Protein AF-A0A317YL99-F1 (afdb_monomer)

InterPro domains:
  IPR013746 Hydroxymethylglutaryl-coenzyme A synthase, C-terminal domain [PF08540] (78-151)
  IPR013751 Beta-ketoacyl-[acyl-carrier-protein] synthase III, N-terminal [PF08545] (6-66)
  IPR016039 Thiolase-like [G3DSA:3.40.47.10] (1-169)
  IPR016039 Thiolase-like [SSF53901] (3-67)
  IPR016039 Thiolase-like [SSF53901] (69-168)

Nearest PDB structures (foldseek):
  1xpk-assembly2_D  TM=9.854E-01  e=9.679E-25  Staphylococcus aureus
  1tvz-assembly1_A  TM=9.836E-01  e=3.473E-24  Staphylococcus aureus
  1xpm-assembly2_C  TM=9.845E-01  e=7.013E-24  Staphylococcus aureus
  3v4n-assembly1_A  TM=9.833E-01  e=1.587E-18  Enterococcus faecalis
  2hdb-assembly1_B  TM=9.830E-01  e=1.226E-17  Enterococcus faecalis

Mean predicted aligned error: 3.03 Å

pLDDT: mean 96.35, std 4.6, range [52.16, 98.88]

Secondary structure (DSSP, 8-state):
---------BTBTTHHHHHHHHHHHHTT-TT--EEEEEEEEE---TT-TTGGG-EEEEEEEEE-SS-SS-PPPS----------SEE--TT-SS-EE-HHHHHHHHHHHHHHHHHHHHHHHT--GGG-S------SSHHHHHHHHHHHHTTS-HHHHHHHHHHHHHHT--

Solvent-accessible surface area (backbone atoms only — not comparable to full-atom values): 10879 Å² total; per-residue (Å²): 142,93,74,92,85,85,85,71,85,46,89,94,53,29,56,57,59,51,52,52,53,42,53,60,64,38,75,85,32,81,90,52,70,40,82,47,71,43,70,55,68,52,54,47,50,90,96,35,95,49,39,90,56,45,51,71,55,72,51,78,45,80,48,52,72,86,53,92,84,67,82,85,75,99,67,88,65,87,76,88,78,97,73,85,26,69,50,63,61,91,91,54,89,39,60,51,70,3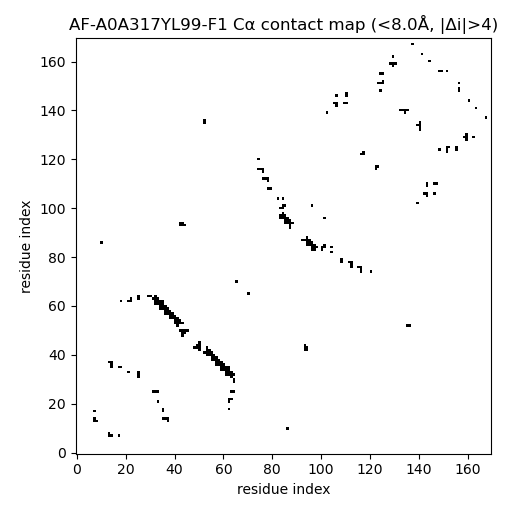6,68,70,52,36,55,54,49,52,37,48,53,51,49,54,33,48,52,52,37,28,66,74,68,75,51,58,75,75,78,46,93,67,88,87,79,90,61,80,43,72,71,58,40,51,55,40,50,58,73,66,39,82,84,49,56,71,68,46,40,51,51,48,50,51,56,49,54,64,72,69,64,130

Radius of gyration: 17.99 Å; Cα contacts (8 Å, |Δi|>4): 149; chains: 1; bounding box: 45×41×46 Å

Sequence (170 aa):
PFARCFEMKEACYAATPAIQLAKDYLATRPNEKVLVIATDTARYGLNSGGEPTQGAGAVAMVITHNPSILALNEDAVAYTEDVYDFWRPTGHKYPLVDGALSKDTYIRSFQQSWNEYAKRQGKSLADFASLCFHVPFTKMGKKALESIIDNADETTQERLLSGYEEAVDY

Organism: Staphylococcus pseudintermedius (NCBI:txid283734)

Structure (mmCIF, N/CA/C/O backbone):
data_AF-A0A317YL99-F1
#
_entry.id   AF-A0A317YL99-F1
#
loop_
_atom_site.group_PDB
_atom_site.id
_atom_site.type_symbol
_atom_site.label_atom_id
_atom_site.label_alt_id
_atom_site.label_comp_id
_atom_site.label_asym_id
_atom_site.label_entity_id
_atom_site.label_seq_id
_atom_site.pdbx_PDB_ins_code
_atom_site.Cartn_x
_atom_site.Cartn_y
_atom_site.Cartn_z
_atom_site.occupancy
_atom_site.B_iso_or_equiv
_atom_site.auth_seq_id
_atom_site.auth_comp_id
_atom_site.auth_asym_id
_atom_site.auth_atom_id
_atom_site.pdbx_PDB_model_num
ATOM 1 N N . PRO A 1 1 ? 9.397 -18.334 -21.728 1.00 52.16 1 PRO A N 1
ATOM 2 C CA . PRO A 1 1 ? 9.767 -17.580 -22.954 1.00 52.16 1 PRO A CA 1
ATOM 3 C C . PRO A 1 1 ? 8.665 -16.639 -23.471 1.00 52.16 1 PRO A C 1
ATOM 5 O O . PRO A 1 1 ? 9.002 -15.606 -24.031 1.00 52.16 1 PRO A O 1
ATOM 8 N N . PHE A 1 2 ? 7.378 -16.959 -23.269 1.00 96.38 2 PHE A N 1
ATOM 9 C CA . PHE A 1 2 ? 6.248 -16.141 -23.734 1.00 96.38 2 PHE A CA 1
ATOM 10 C C . PHE A 1 2 ? 5.528 -15.460 -22.560 1.00 96.38 2 PHE A C 1
ATOM 12 O O . PHE A 1 2 ? 4.466 -15.903 -22.139 1.00 96.38 2 PHE A O 1
ATOM 19 N N . ALA A 1 3 ? 6.139 -14.419 -21.992 1.00 97.94 3 ALA A N 1
ATOM 20 C CA . ALA A 1 3 ? 5.569 -13.634 -20.895 1.00 97.94 3 ALA A CA 1
ATOM 21 C C . ALA A 1 3 ? 5.754 -12.136 -21.166 1.00 97.94 3 ALA A C 1
ATOM 23 O O . ALA A 1 3 ? 6.726 -11.738 -21.809 1.00 97.94 3 ALA A O 1
ATOM 24 N N . ARG A 1 4 ? 4.826 -11.307 -20.677 1.00 98.25 4 ARG A N 1
ATOM 25 C CA . ARG A 1 4 ? 5.006 -9.850 -20.667 1.00 98.25 4 ARG A CA 1
ATOM 26 C C . ARG A 1 4 ? 5.867 -9.467 -19.469 1.00 98.25 4 ARG A C 1
ATOM 28 O O . ARG A 1 4 ? 5.592 -9.918 -18.362 1.00 98.25 4 ARG A O 1
ATOM 35 N N . CYS A 1 5 ? 6.853 -8.607 -19.698 1.00 98.44 5 CYS A N 1
ATOM 36 C CA . CYS A 1 5 ? 7.727 -8.067 -18.662 1.00 98.44 5 CYS A CA 1
ATOM 37 C C . CYS A 1 5 ? 7.747 -6.546 -18.792 1.00 98.44 5 CYS A C 1
ATOM 39 O O . CYS A 1 5 ? 8.0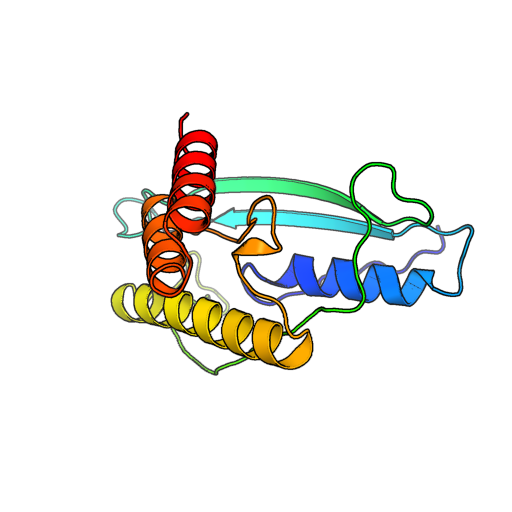33 -6.031 -19.872 1.00 98.44 5 CYS A O 1
ATOM 41 N N . PHE A 1 6 ? 7.414 -5.842 -17.716 1.00 98.62 6 PHE A N 1
ATOM 42 C CA . PHE A 1 6 ? 7.398 -4.384 -17.669 1.00 98.62 6 PHE A CA 1
ATOM 43 C C . PHE A 1 6 ? 7.468 -3.906 -16.215 1.00 98.62 6 PHE A C 1
ATOM 45 O O . PHE A 1 6 ? 7.249 -4.686 -15.289 1.00 98.62 6 PHE A O 1
ATOM 52 N N . GLU A 1 7 ? 7.761 -2.622 -16.033 1.00 98.69 7 GLU A N 1
ATOM 53 C CA . GLU A 1 7 ? 7.777 -1.961 -14.729 1.00 98.69 7 GLU A CA 1
ATOM 54 C C . GLU A 1 7 ? 6.511 -1.119 -14.545 1.00 98.69 7 GLU A C 1
ATOM 56 O O . GLU A 1 7 ? 6.004 -0.514 -15.493 1.00 98.69 7 GLU A O 1
ATOM 61 N N . MET A 1 8 ? 6.020 -1.054 -13.309 1.00 98.75 8 MET A N 1
ATOM 62 C CA . MET A 1 8 ? 5.047 -0.053 -12.87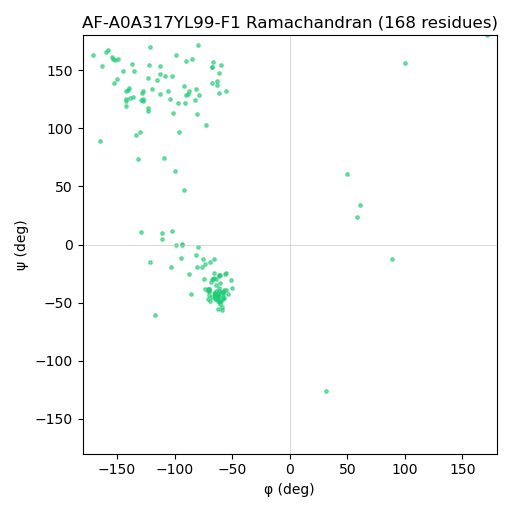5 1.00 98.75 8 MET A CA 1
ATOM 63 C C . MET A 1 8 ? 5.749 0.928 -11.944 1.00 98.75 8 MET A C 1
ATOM 65 O O . MET A 1 8 ? 6.634 0.540 -11.183 1.00 98.75 8 MET A O 1
ATOM 69 N N . LYS A 1 9 ? 5.360 2.201 -12.001 1.00 98.31 9 LYS A N 1
ATOM 70 C CA . LYS A 1 9 ? 6.001 3.264 -11.229 1.00 98.31 9 LYS A CA 1
ATOM 71 C C . LYS A 1 9 ? 4.954 4.248 -10.736 1.00 98.31 9 LYS A C 1
ATOM 73 O O . LYS A 1 9 ? 4.296 4.887 -11.546 1.00 98.31 9 LYS A O 1
ATOM 78 N N . GLU A 1 10 ? 4.876 4.360 -9.421 1.00 97.75 10 GLU A N 1
ATOM 79 C CA . GLU A 1 10 ? 4.162 5.384 -8.666 1.00 97.75 10 GLU A CA 1
ATOM 80 C C . GLU A 1 10 ? 4.688 5.289 -7.233 1.00 97.75 10 GLU A C 1
ATOM 82 O O . GLU A 1 10 ? 4.215 4.445 -6.474 1.00 97.75 10 GLU A O 1
ATOM 87 N N . ALA A 1 11 ? 5.764 6.027 -6.935 1.00 96.50 11 ALA A N 1
ATOM 88 C CA . ALA A 1 11 ? 6.515 5.978 -5.673 1.00 96.50 11 ALA A CA 1
ATOM 89 C C . ALA A 1 11 ? 6.513 4.575 -5.008 1.00 96.50 11 ALA A C 1
ATOM 91 O O . ALA A 1 11 ? 6.836 3.576 -5.653 1.00 96.50 11 ALA A O 1
ATOM 92 N N . CYS A 1 12 ? 6.106 4.492 -3.739 1.00 97.19 12 CYS A N 1
ATOM 93 C CA . CYS A 1 12 ? 5.981 3.246 -2.977 1.00 97.19 12 CYS A CA 1
ATOM 94 C C . CYS A 1 12 ? 4.689 2.453 -3.281 1.00 97.19 12 CYS A C 1
ATOM 96 O O . CYS A 1 12 ? 4.478 1.387 -2.705 1.00 97.19 12 CYS A O 1
ATOM 98 N N . TYR A 1 13 ? 3.799 2.960 -4.141 1.00 98.56 13 TYR A N 1
ATOM 99 C CA . TYR A 1 13 ? 2.468 2.399 -4.399 1.00 98.56 13 TYR A CA 1
ATOM 100 C C . TYR A 1 13 ? 2.456 1.324 -5.495 1.00 98.56 13 TYR A C 1
ATOM 102 O O . TYR A 1 13 ? 1.596 0.449 -5.474 1.00 98.56 13 TYR A O 1
ATOM 110 N N . ALA A 1 14 ? 3.410 1.341 -6.433 1.00 98.62 14 ALA A N 1
ATOM 111 C CA . ALA A 1 14 ? 3.357 0.593 -7.699 1.00 98.62 14 ALA A CA 1
ATOM 112 C C . ALA A 1 14 ? 3.139 -0.933 -7.609 1.00 98.62 14 ALA A C 1
ATOM 114 O O . ALA A 1 14 ? 2.627 -1.535 -8.556 1.00 98.62 14 ALA A O 1
ATOM 115 N N . ALA A 1 15 ? 3.490 -1.574 -6.492 1.00 98.69 15 ALA A N 1
ATOM 116 C CA . ALA A 1 15 ? 3.216 -2.998 -6.294 1.00 98.69 15 ALA A CA 1
ATOM 117 C C . ALA A 1 15 ? 1.710 -3.294 -6.156 1.00 98.69 15 ALA A C 1
ATOM 119 O O . ALA A 1 15 ? 1.243 -4.334 -6.616 1.00 98.69 15 ALA A O 1
ATOM 120 N N . THR A 1 16 ? 0.934 -2.368 -5.588 1.00 98.69 16 THR A N 1
ATOM 121 C CA . THR A 1 16 ? -0.516 -2.503 -5.401 1.00 98.69 16 THR A CA 1
ATOM 122 C C . THR A 1 16 ? -1.279 -2.631 -6.726 1.00 98.69 16 THR A C 1
ATOM 124 O O . THR A 1 16 ? -1.967 -3.642 -6.901 1.00 98.69 16 THR A O 1
ATOM 127 N N . PRO A 1 17 ? -1.158 -1.704 -7.704 1.00 98.69 17 PRO A N 1
ATOM 128 C CA . PRO A 1 17 ? -1.812 -1.878 -8.996 1.00 98.69 17 PRO A CA 1
ATOM 129 C C . PRO A 1 17 ? -1.261 -3.089 -9.758 1.00 98.69 17 PRO A C 1
ATOM 131 O O . PRO A 1 17 ? -2.024 -3.731 -10.471 1.00 98.69 17 PRO A O 1
ATOM 134 N N . ALA A 1 18 ? 0.011 -3.465 -9.575 1.00 98.75 18 ALA A N 1
ATOM 135 C CA . ALA A 1 18 ? 0.560 -4.669 -10.201 1.00 98.75 18 ALA A CA 1
ATOM 136 C C . ALA A 1 18 ? -0.157 -5.944 -9.733 1.00 98.75 18 ALA A C 1
ATOM 138 O O . ALA A 1 18 ? -0.505 -6.785 -10.559 1.00 98.75 18 ALA A O 1
ATOM 139 N N . ILE A 1 19 ? -0.430 -6.070 -8.431 1.00 98.75 19 ILE A N 1
ATOM 140 C CA . ILE A 1 19 ? -1.172 -7.202 -7.859 1.00 98.75 19 ILE A CA 1
ATOM 141 C C . ILE A 1 19 ? -2.636 -7.196 -8.318 1.00 98.75 19 ILE A C 1
ATOM 143 O O . ILE A 1 19 ? -3.148 -8.239 -8.726 1.00 98.75 19 ILE A O 1
ATOM 147 N N . GLN A 1 20 ? -3.304 -6.038 -8.290 1.00 98.81 20 GLN A N 1
ATOM 148 C CA . GLN A 1 20 ? -4.710 -5.925 -8.703 1.00 98.81 20 GLN A CA 1
ATOM 149 C C . GLN A 1 20 ? -4.889 -6.253 -10.193 1.00 98.81 20 GLN A C 1
ATOM 151 O O . GLN A 1 20 ? -5.697 -7.103 -10.557 1.00 98.81 20 GLN A O 1
ATOM 156 N N . LEU A 1 21 ? -4.041 -5.693 -11.059 1.00 98.75 21 LEU A N 1
ATOM 157 C CA . LEU A 1 21 ? -4.071 -5.985 -12.493 1.00 98.75 21 LEU A CA 1
ATOM 158 C C . LEU A 1 21 ? -3.648 -7.427 -12.806 1.00 98.75 21 LEU A C 1
ATOM 160 O O . LEU A 1 21 ? -4.123 -8.012 -13.779 1.00 98.75 21 LEU A O 1
ATOM 164 N N . ALA A 1 22 ? -2.775 -8.028 -11.991 1.00 98.75 22 ALA A N 1
ATOM 165 C CA . ALA A 1 22 ? -2.451 -9.448 -12.092 1.00 98.75 22 ALA A CA 1
ATOM 166 C C . ALA A 1 22 ? -3.666 -10.331 -11.779 1.00 98.75 22 ALA A C 1
ATOM 168 O O . ALA A 1 22 ? -3.925 -11.289 -12.510 1.00 98.75 22 ALA A O 1
ATOM 169 N N . LYS A 1 23 ? -4.432 -9.997 -10.734 1.00 98.56 23 LYS A N 1
ATOM 170 C CA . LYS A 1 23 ? -5.701 -10.661 -10.417 1.00 98.56 23 LYS A CA 1
ATOM 171 C C . LYS A 1 23 ? -6.685 -10.552 -11.588 1.00 98.56 23 LYS A C 1
ATOM 173 O O . LYS A 1 23 ? -7.208 -11.578 -12.023 1.00 98.56 23 LYS A O 1
ATOM 178 N N . ASP A 1 24 ? -6.847 -9.365 -12.168 1.00 98.56 24 ASP A N 1
ATOM 179 C CA . ASP A 1 24 ? -7.729 -9.155 -13.326 1.00 98.56 24 ASP A CA 1
ATOM 180 C C . ASP A 1 24 ? -7.266 -9.940 -14.563 1.00 98.56 24 ASP A C 1
ATOM 182 O O . ASP A 1 24 ? -8.063 -10.579 -15.254 1.00 98.56 24 ASP A O 1
ATOM 186 N N . TYR A 1 25 ? -5.956 -9.958 -14.832 1.00 98.56 25 TYR A N 1
ATOM 187 C CA . TYR A 1 25 ? -5.366 -10.737 -15.922 1.00 98.56 25 TYR A CA 1
ATOM 188 C C . TYR A 1 25 ? -5.669 -12.237 -15.791 1.00 98.56 25 TYR A C 1
ATOM 190 O O . TYR A 1 25 ? -5.962 -12.908 -16.791 1.00 98.56 25 TYR A O 1
ATOM 198 N N . LEU A 1 26 ? -5.604 -12.757 -14.564 1.00 98.56 26 LEU A N 1
ATOM 199 C CA . LEU A 1 26 ? -5.812 -14.168 -14.261 1.00 98.56 26 LEU A CA 1
ATOM 200 C C . LEU A 1 26 ? -7.280 -14.588 -14.296 1.00 98.56 26 LEU A C 1
ATOM 202 O O . LEU A 1 26 ? -7.530 -15.776 -14.492 1.00 98.56 26 LEU A O 1
ATOM 206 N N . ALA A 1 27 ? -8.243 -13.667 -14.199 1.00 98.06 27 ALA A N 1
ATOM 207 C CA . ALA A 1 27 ? -9.675 -13.985 -14.152 1.00 98.06 27 ALA A CA 1
ATOM 208 C C . ALA A 1 27 ? -10.149 -14.926 -15.283 1.00 98.06 27 ALA A C 1
ATOM 210 O O . ALA A 1 27 ? -11.044 -15.741 -15.085 1.00 98.06 27 ALA A O 1
ATOM 211 N N . THR A 1 28 ? -9.513 -14.867 -16.459 1.00 98.19 28 THR A N 1
ATOM 212 C CA . THR A 1 28 ? -9.826 -15.711 -17.633 1.00 98.19 28 THR A CA 1
ATOM 213 C C . THR A 1 28 ? -8.733 -16.733 -17.978 1.00 98.19 28 THR A C 1
ATOM 215 O O . THR A 1 28 ? -8.778 -17.361 -19.035 1.00 98.19 28 THR A O 1
ATOM 218 N N . ARG A 1 29 ? -7.732 -16.910 -17.107 1.00 98.38 29 ARG A N 1
ATOM 219 C CA . ARG A 1 29 ? -6.530 -17.731 -17.341 1.00 98.38 29 ARG A CA 1
ATOM 220 C C . ARG A 1 29 ? -6.260 -18.662 -16.151 1.00 98.38 29 ARG A C 1
ATOM 222 O O . ARG A 1 29 ? -5.321 -18.428 -15.393 1.00 98.38 29 ARG A O 1
ATOM 229 N N . PRO A 1 30 ? -7.058 -19.732 -15.978 1.00 96.62 30 PRO A N 1
ATOM 230 C CA . PRO A 1 30 ? -7.001 -20.599 -14.794 1.00 96.62 30 PRO A CA 1
ATOM 231 C C . PRO A 1 30 ? -5.653 -21.308 -14.589 1.00 96.62 30 PRO A C 1
ATOM 233 O O . PRO A 1 30 ? -5.296 -21.638 -13.462 1.00 96.62 30 PRO A O 1
ATOM 236 N N . ASN A 1 31 ? -4.897 -21.523 -15.669 1.00 97.69 31 ASN A N 1
ATOM 237 C CA . ASN A 1 31 ? -3.631 -22.263 -15.649 1.00 97.69 31 ASN A CA 1
ATOM 238 C C . ASN A 1 31 ? -2.389 -21.356 -15.617 1.00 97.69 31 ASN A C 1
ATOM 240 O O . ASN A 1 31 ? -1.267 -21.861 -15.635 1.00 97.69 31 ASN A O 1
ATOM 244 N N . GLU A 1 32 ? -2.566 -20.033 -15.615 1.00 98.44 32 GLU A N 1
ATOM 245 C CA . GLU A 1 32 ? -1.457 -19.081 -15.568 1.00 98.44 32 GLU A CA 1
ATOM 246 C C . GLU A 1 32 ? -1.229 -18.551 -14.149 1.00 98.44 32 GLU A C 1
ATOM 248 O O . GLU A 1 32 ? -2.073 -18.667 -13.260 1.00 98.44 32 GLU A O 1
ATOM 253 N N . LYS A 1 33 ? -0.050 -17.964 -13.942 1.00 98.62 33 LYS A N 1
ATOM 254 C CA . LYS A 1 33 ? 0.329 -17.245 -12.724 1.00 98.62 33 LYS A CA 1
ATOM 255 C C . LYS A 1 33 ? 1.046 -15.964 -13.114 1.00 98.62 33 LYS A C 1
ATOM 257 O O . LYS A 1 33 ? 1.657 -15.900 -14.181 1.00 98.62 33 LYS A O 1
ATOM 262 N N . VAL A 1 34 ? 1.015 -14.974 -12.233 1.00 98.81 34 VAL A N 1
ATOM 263 C CA . VAL A 1 34 ? 1.753 -13.719 -12.410 1.00 98.81 34 VAL A CA 1
ATOM 264 C C . VAL A 1 34 ? 2.740 -13.557 -11.264 1.00 98.81 34 VAL A C 1
ATOM 266 O O . VAL A 1 34 ? 2.391 -13.759 -10.104 1.00 98.81 34 VAL A O 1
ATOM 269 N N . LEU A 1 35 ? 3.977 -13.198 -11.596 1.00 98.81 35 LEU A N 1
ATOM 270 C CA . LEU A 1 35 ? 4.999 -12.837 -10.622 1.00 98.81 35 LEU A CA 1
ATOM 271 C C . LEU A 1 35 ? 5.042 -11.314 -10.496 1.00 98.81 35 LEU A C 1
ATOM 273 O O . LEU A 1 35 ? 5.297 -10.625 -11.482 1.00 98.81 35 LEU A O 1
ATOM 277 N N . VAL A 1 36 ? 4.824 -10.810 -9.285 1.00 98.88 36 VAL A N 1
ATOM 278 C CA . VAL A 1 36 ? 4.999 -9.397 -8.936 1.00 98.88 36 VAL A CA 1
ATOM 279 C C . VAL A 1 36 ? 6.176 -9.292 -7.977 1.00 98.88 36 VAL A C 1
ATOM 281 O O . VAL A 1 36 ? 6.235 -10.018 -6.987 1.00 98.88 36 VAL A O 1
ATOM 284 N N . ILE A 1 37 ? 7.120 -8.398 -8.263 1.00 98.81 37 ILE A N 1
ATOM 285 C CA . ILE A 1 37 ? 8.266 -8.131 -7.391 1.00 98.81 37 ILE A CA 1
ATOM 286 C C . ILE A 1 37 ? 8.263 -6.644 -7.056 1.00 98.81 37 ILE A C 1
ATOM 288 O O . ILE A 1 37 ? 8.401 -5.810 -7.946 1.00 98.81 37 ILE A O 1
ATOM 292 N N . ALA A 1 38 ? 8.120 -6.327 -5.773 1.00 98.75 38 ALA A N 1
ATOM 293 C CA . ALA A 1 38 ? 8.396 -5.003 -5.237 1.00 98.75 38 ALA A CA 1
ATOM 294 C C . ALA A 1 38 ? 9.861 -4.978 -4.796 1.00 98.75 38 ALA A C 1
ATOM 296 O O . ALA A 1 38 ? 10.254 -5.807 -3.982 1.00 98.75 38 ALA A O 1
ATOM 297 N N . THR A 1 39 ? 10.681 -4.080 -5.332 1.00 98.56 39 THR A N 1
ATOM 298 C CA . THR A 1 39 ? 12.099 -3.958 -4.964 1.00 98.56 39 THR A CA 1
ATOM 299 C C . THR A 1 39 ? 12.492 -2.493 -4.950 1.00 98.56 39 THR A C 1
ATOM 301 O O . THR A 1 39 ? 12.194 -1.779 -5.903 1.00 98.56 39 THR A O 1
ATOM 304 N N . ASP A 1 40 ? 13.167 -2.047 -3.893 1.00 98.19 40 ASP A N 1
ATOM 305 C CA . ASP A 1 40 ? 13.581 -0.648 -3.762 1.00 98.19 40 ASP A CA 1
ATOM 306 C C . ASP A 1 40 ? 14.824 -0.494 -2.867 1.00 98.19 40 ASP A C 1
ATOM 308 O O . ASP A 1 40 ? 15.178 -1.370 -2.070 1.00 98.19 40 ASP A O 1
ATOM 312 N N . THR A 1 41 ? 15.484 0.652 -3.002 1.00 97.44 41 THR A N 1
ATOM 313 C CA . THR A 1 41 ? 16.522 1.148 -2.102 1.00 97.44 41 THR A CA 1
ATOM 314 C C . THR A 1 41 ? 16.193 2.596 -1.720 1.00 97.44 41 THR A C 1
ATOM 316 O O . THR A 1 41 ? 16.556 3.536 -2.437 1.00 97.44 41 THR A O 1
ATOM 319 N N . ALA A 1 42 ? 15.564 2.790 -0.563 1.00 96.56 42 ALA A N 1
ATOM 320 C CA . ALA A 1 42 ? 15.264 4.103 -0.010 1.00 96.56 42 ALA A CA 1
ATOM 321 C C . ALA A 1 42 ? 16.556 4.764 0.500 1.00 96.56 42 ALA A C 1
ATOM 323 O O . ALA A 1 42 ? 17.083 4.415 1.558 1.00 96.56 42 ALA A O 1
ATOM 324 N N . ARG A 1 43 ? 17.092 5.711 -0.281 1.00 96.56 43 ARG A N 1
ATOM 325 C CA . ARG A 1 43 ? 18.348 6.427 0.001 1.00 96.56 43 ARG A CA 1
ATOM 326 C C . ARG A 1 43 ? 18.110 7.931 0.036 1.00 96.56 43 ARG A C 1
ATOM 328 O O . ARG A 1 43 ? 17.837 8.527 -1.003 1.00 96.56 43 ARG A O 1
ATOM 335 N N . TYR A 1 44 ? 18.296 8.537 1.203 1.00 95.94 44 TYR A N 1
ATOM 336 C CA . TYR A 1 44 ? 18.108 9.974 1.436 1.00 95.94 44 TYR A CA 1
ATOM 337 C C . TYR A 1 44 ? 19.438 10.740 1.521 1.00 95.94 44 TYR A C 1
ATOM 339 O O . TYR A 1 44 ? 19.474 11.943 1.276 1.00 95.94 44 TYR A O 1
ATOM 347 N N . GLY A 1 45 ? 20.546 10.035 1.775 1.00 95.19 45 GLY A N 1
ATOM 348 C CA . GLY A 1 45 ? 21.887 10.614 1.864 1.00 95.19 45 GLY A CA 1
ATOM 349 C C . GLY A 1 45 ? 22.341 10.827 3.308 1.00 95.19 45 GLY A C 1
ATOM 350 O O . GLY A 1 45 ? 21.525 10.922 4.224 1.00 95.19 45 GLY A O 1
ATOM 351 N N . LEU A 1 46 ? 23.660 10.878 3.501 1.00 96.56 46 LEU A N 1
ATOM 352 C CA . LEU A 1 46 ? 24.267 11.017 4.825 1.00 96.56 46 LEU A CA 1
ATOM 353 C C . LEU A 1 46 ? 23.964 12.387 5.437 1.00 96.56 46 LEU A C 1
ATOM 355 O O . LEU A 1 46 ? 24.053 13.402 4.743 1.00 96.56 46 LEU A O 1
ATOM 359 N N . ASN A 1 47 ? 23.676 12.411 6.736 1.00 96.06 47 ASN A N 1
ATOM 360 C CA . ASN A 1 47 ? 23.282 13.584 7.518 1.00 96.06 47 ASN A CA 1
ATOM 361 C C . ASN A 1 47 ? 22.015 14.289 6.995 1.00 96.06 47 ASN A C 1
ATOM 363 O O . ASN A 1 47 ? 21.830 15.488 7.211 1.00 96.06 47 ASN A O 1
ATOM 367 N N . SER A 1 48 ? 21.153 13.569 6.272 1.00 94.88 48 SER A N 1
ATOM 368 C CA . SER A 1 48 ? 19.866 14.088 5.800 1.00 94.88 48 SER A CA 1
ATOM 369 C C . SER A 1 48 ? 18.755 13.820 6.817 1.00 94.88 48 SER A C 1
ATOM 371 O O . SER A 1 48 ? 18.829 12.881 7.606 1.00 94.88 48 SER A O 1
ATOM 373 N N . GLY A 1 49 ? 17.670 14.599 6.767 1.00 92.06 49 GLY A N 1
ATOM 374 C CA . GLY A 1 49 ? 16.516 14.378 7.650 1.00 92.06 49 GLY A CA 1
ATOM 375 C C . GLY A 1 49 ? 15.842 13.007 7.473 1.00 92.06 49 GLY A C 1
ATOM 376 O O . GLY A 1 49 ? 15.262 12.495 8.424 1.00 92.06 49 GLY A O 1
ATOM 377 N N . GLY A 1 50 ? 15.946 12.403 6.282 1.00 93.44 50 GLY A N 1
ATOM 378 C CA . GLY A 1 50 ? 15.425 11.063 5.979 1.00 93.44 50 GLY A CA 1
ATOM 379 C C . GLY A 1 50 ? 16.444 9.934 6.163 1.00 93.44 50 GLY A C 1
ATOM 380 O O . GLY A 1 50 ? 16.128 8.776 5.912 1.00 93.44 50 GLY A O 1
ATOM 381 N N . GLU A 1 51 ? 17.678 10.230 6.585 1.00 96.25 51 GLU A N 1
ATOM 382 C CA . GLU A 1 51 ? 18.709 9.208 6.798 1.00 96.25 51 GLU A CA 1
ATOM 383 C C . GLU A 1 51 ? 18.262 8.069 7.737 1.00 96.25 51 GLU A C 1
ATOM 385 O O . GLU A 1 51 ? 18.500 6.908 7.385 1.00 96.25 51 GLU A O 1
ATOM 390 N N . PRO A 1 52 ? 17.569 8.338 8.867 1.00 95.94 52 PRO A N 1
ATOM 391 C CA . PRO A 1 52 ? 17.133 7.285 9.785 1.00 95.94 52 PRO A CA 1
ATOM 392 C C . PRO A 1 52 ? 16.035 6.377 9.220 1.00 95.94 52 PRO A C 1
ATOM 394 O O . PRO A 1 52 ? 15.777 5.321 9.786 1.00 95.94 52 PRO A O 1
ATOM 397 N N . THR A 1 53 ? 15.369 6.785 8.134 1.00 94.94 53 THR A N 1
ATOM 398 C CA . THR A 1 53 ? 14.271 6.035 7.500 1.00 94.94 53 THR A CA 1
ATOM 399 C C . THR A 1 53 ? 14.724 5.310 6.232 1.00 94.94 53 THR A C 1
ATOM 401 O O . THR A 1 53 ? 13.898 4.862 5.440 1.00 94.94 53 THR A O 1
ATOM 404 N N . GLN A 1 54 ? 16.034 5.235 5.985 1.00 97.56 54 GLN A N 1
ATOM 405 C CA . GLN A 1 54 ? 16.584 4.484 4.860 1.00 97.56 54 GLN A CA 1
ATOM 406 C C . GLN A 1 54 ? 16.365 2.979 5.034 1.00 97.56 54 GLN A C 1
ATOM 408 O O . GLN A 1 54 ? 16.319 2.451 6.142 1.00 97.56 54 GLN A O 1
ATOM 413 N N . GLY A 1 55 ? 16.298 2.277 3.910 1.00 96.62 55 GLY A N 1
ATOM 414 C CA . GLY A 1 55 ? 16.107 0.834 3.866 1.00 96.62 55 GLY A CA 1
ATOM 415 C C . GLY A 1 55 ? 16.305 0.306 2.453 1.00 96.62 55 GLY A C 1
ATOM 416 O O . GLY A 1 55 ? 16.312 1.063 1.483 1.00 96.62 55 GLY A O 1
ATOM 417 N N . ALA A 1 56 ? 16.499 -0.998 2.321 1.00 98.00 56 ALA A N 1
ATOM 418 C CA . ALA A 1 56 ? 16.614 -1.656 1.028 1.00 98.00 56 ALA A CA 1
ATOM 419 C C . ALA A 1 56 ? 16.096 -3.085 1.137 1.00 98.00 56 ALA A C 1
ATOM 421 O O . ALA A 1 56 ? 16.322 -3.752 2.146 1.00 98.00 56 ALA A O 1
ATOM 422 N N . GLY A 1 57 ? 15.427 -3.561 0.094 1.00 98.06 57 GLY A N 1
ATOM 423 C CA . GLY A 1 57 ? 14.898 -4.915 0.085 1.00 98.06 57 GLY A CA 1
ATOM 424 C C . GLY A 1 57 ? 13.986 -5.186 -1.097 1.00 98.06 57 GLY A C 1
ATOM 425 O O . GLY A 1 57 ? 13.741 -4.320 -1.939 1.00 98.06 57 GLY A O 1
ATOM 426 N N . ALA A 1 58 ? 13.484 -6.416 -1.138 1.00 98.50 58 ALA A N 1
ATOM 427 C CA . ALA A 1 58 ? 12.510 -6.840 -2.122 1.00 98.50 58 ALA A CA 1
ATOM 428 C C . ALA A 1 58 ? 11.516 -7.842 -1.528 1.00 98.50 58 ALA A C 1
ATOM 430 O O . ALA A 1 58 ? 11.866 -8.642 -0.662 1.00 98.50 58 ALA A O 1
ATOM 431 N N . VAL A 1 59 ? 10.292 -7.823 -2.048 1.00 98.69 59 VAL A N 1
ATOM 432 C CA . VAL A 1 59 ? 9.224 -8.782 -1.761 1.00 98.69 59 VAL A CA 1
ATOM 433 C C . VAL A 1 59 ? 8.711 -9.324 -3.090 1.00 98.69 59 VAL A C 1
ATOM 435 O O . VAL A 1 59 ? 8.279 -8.565 -3.958 1.00 98.69 59 VAL A O 1
ATOM 438 N N . ALA A 1 60 ? 8.755 -10.645 -3.251 1.00 98.69 60 ALA A N 1
ATOM 439 C CA . ALA A 1 60 ? 8.224 -11.338 -4.418 1.00 98.69 60 ALA A CA 1
ATOM 440 C C . ALA A 1 60 ? 6.910 -12.042 -4.061 1.00 98.69 60 ALA A C 1
ATOM 442 O O . ALA A 1 60 ? 6.828 -12.759 -3.067 1.00 98.69 60 ALA A O 1
ATOM 443 N N . MET A 1 61 ? 5.893 -11.855 -4.895 1.00 98.81 61 MET A N 1
ATOM 444 C CA . MET A 1 61 ? 4.554 -12.407 -4.721 1.00 98.81 61 MET A CA 1
ATOM 445 C C . MET A 1 61 ? 4.135 -13.154 -5.984 1.00 98.81 61 MET A C 1
ATOM 447 O O . MET A 1 61 ? 4.252 -12.640 -7.097 1.00 98.81 61 MET A O 1
ATOM 451 N N . VAL A 1 62 ? 3.622 -14.371 -5.808 1.00 98.75 62 VAL A N 1
ATOM 452 C CA . VAL A 1 62 ? 3.038 -15.164 -6.894 1.00 98.75 62 VAL A CA 1
ATOM 453 C C . VAL A 1 62 ? 1.524 -15.066 -6.803 1.00 98.75 62 VAL A C 1
ATOM 455 O O . VAL A 1 62 ? 0.918 -15.589 -5.870 1.00 98.75 62 VAL A O 1
ATOM 458 N N . ILE A 1 63 ? 0.916 -14.420 -7.792 1.00 98.75 63 ILE A N 1
ATOM 459 C CA . ILE A 1 63 ? -0.535 -14.294 -7.910 1.00 98.75 63 ILE A CA 1
ATOM 460 C C . ILE A 1 63 ? -1.047 -15.481 -8.727 1.00 98.75 63 ILE A C 1
ATOM 462 O O . ILE A 1 63 ? -0.509 -15.801 -9.792 1.00 98.75 63 ILE A O 1
ATOM 466 N N . THR A 1 64 ? -2.048 -16.176 -8.196 1.00 98.56 64 THR A N 1
ATOM 467 C CA . THR A 1 64 ? -2.553 -17.445 -8.734 1.00 98.56 64 THR A CA 1
ATOM 468 C C . THR A 1 64 ? -4.025 -17.628 -8.388 1.00 98.56 64 THR A C 1
ATOM 470 O O . THR A 1 64 ? -4.513 -17.073 -7.404 1.00 98.56 64 THR A O 1
ATOM 473 N N . HIS A 1 65 ? -4.707 -18.480 -9.153 1.00 98.38 65 HIS A N 1
ATOM 474 C CA . HIS A 1 65 ? -5.962 -19.095 -8.717 1.00 98.38 65 HIS A CA 1
ATOM 475 C C . HIS A 1 65 ? -5.739 -19.940 -7.463 1.00 98.38 65 HIS A C 1
ATOM 477 O O . HIS A 1 65 ? -4.669 -20.537 -7.313 1.00 98.38 65 HIS A O 1
ATOM 483 N N . ASN A 1 66 ? -6.757 -20.005 -6.599 1.00 97.31 66 ASN A N 1
ATOM 484 C CA . ASN A 1 66 ? -6.742 -20.728 -5.320 1.00 97.31 66 ASN A CA 1
ATOM 485 C C . ASN A 1 66 ? -5.495 -20.401 -4.467 1.00 97.31 66 ASN A C 1
ATOM 487 O O . ASN A 1 66 ? -4.681 -21.292 -4.200 1.00 97.31 66 ASN A O 1
ATOM 491 N N . PRO A 1 67 ? -5.295 -19.124 -4.081 1.00 98.00 67 PRO A N 1
ATOM 492 C CA . PRO A 1 67 ? -4.116 -18.716 -3.328 1.00 98.00 67 PRO A CA 1
ATOM 493 C C . PRO A 1 67 ? -4.073 -19.413 -1.963 1.00 98.00 67 PRO A C 1
ATOM 495 O O . PRO A 1 67 ? -5.077 -19.500 -1.264 1.00 98.00 67 PRO A O 1
ATOM 498 N N . SER A 1 68 ? -2.893 -19.889 -1.565 1.00 98.50 68 SER A N 1
ATOM 499 C CA . SER A 1 68 ? -2.719 -20.648 -0.316 1.00 98.50 68 SER A CA 1
ATOM 500 C C . SER A 1 68 ? -2.599 -19.779 0.941 1.00 98.50 68 SER A C 1
ATOM 502 O O . SER A 1 68 ? -2.569 -20.323 2.038 1.00 98.50 68 SER A O 1
ATOM 504 N N . ILE A 1 69 ? -2.470 -18.457 0.783 1.00 98.50 69 ILE A N 1
ATOM 505 C CA . ILE A 1 69 ? -2.221 -17.515 1.886 1.00 98.50 69 ILE A CA 1
ATOM 506 C C . ILE A 1 69 ? -3.388 -16.540 2.024 1.00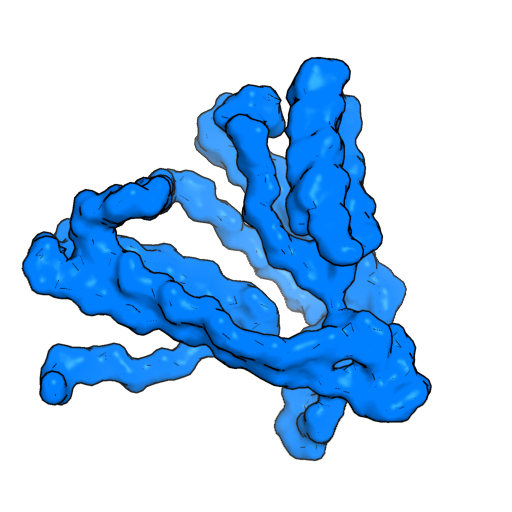 98.50 69 ILE A C 1
ATOM 508 O O . ILE A 1 69 ? -4.030 -16.497 3.066 1.00 98.50 69 ILE A O 1
ATOM 512 N N . LEU A 1 70 ? -3.661 -15.756 0.977 1.00 98.38 70 LEU A N 1
ATOM 513 C CA . LEU A 1 70 ? -4.625 -14.662 1.042 1.00 98.38 70 LEU A CA 1
ATOM 514 C C . LEU A 1 70 ? -5.409 -14.558 -0.266 1.00 98.38 70 LEU A C 1
ATOM 516 O O . LEU A 1 70 ? -4.822 -14.458 -1.345 1.00 98.38 70 LEU A O 1
ATOM 520 N N . ALA A 1 71 ? -6.736 -14.590 -0.156 1.00 98.50 71 ALA A N 1
ATOM 521 C CA . ALA A 1 71 ? -7.643 -14.271 -1.249 1.00 98.50 71 ALA A CA 1
ATOM 522 C C . ALA A 1 71 ? -7.905 -12.761 -1.267 1.00 98.50 71 ALA A C 1
ATOM 524 O O . ALA A 1 71 ? -8.175 -12.165 -0.227 1.00 98.50 71 ALA A O 1
ATOM 525 N N . LEU A 1 72 ? -7.802 -12.147 -2.445 1.00 98.31 72 LEU A N 1
ATOM 526 C CA . LEU A 1 72 ? -8.108 -10.731 -2.637 1.00 98.31 72 LEU A CA 1
ATOM 527 C C . LEU A 1 72 ? -9.594 -10.574 -2.961 1.00 98.31 72 LEU A C 1
ATOM 529 O O . LEU A 1 72 ? -10.097 -11.236 -3.870 1.00 98.31 72 LEU A O 1
ATOM 533 N N . ASN A 1 73 ? -10.266 -9.682 -2.244 1.00 98.06 73 ASN A N 1
ATOM 534 C CA . ASN A 1 73 ? -11.670 -9.355 -2.463 1.00 98.06 73 ASN A CA 1
ATOM 535 C C . ASN A 1 73 ? -11.860 -8.386 -3.648 1.00 98.06 73 ASN A C 1
ATOM 537 O O . ASN A 1 73 ? -10.905 -7.822 -4.186 1.00 98.06 73 ASN A O 1
ATOM 541 N N . GLU A 1 74 ? -13.119 -8.171 -4.032 1.00 98.06 74 GLU A N 1
ATOM 542 C CA . GLU A 1 74 ? -13.542 -7.214 -5.069 1.00 98.06 74 GLU A CA 1
ATOM 543 C C 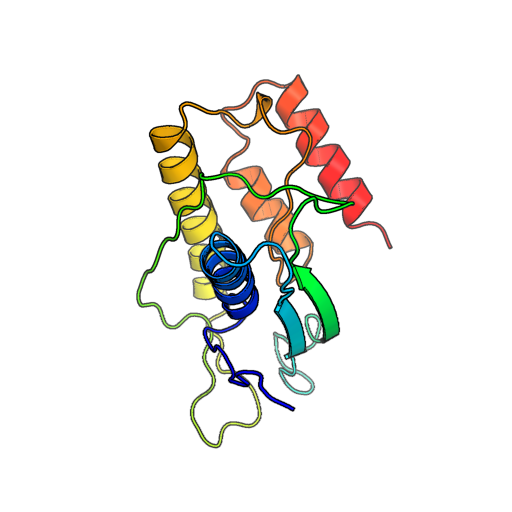. GLU A 1 74 ? -13.887 -5.835 -4.474 1.00 98.06 74 GLU A C 1
ATOM 545 O O . GLU A 1 74 ? -14.944 -5.266 -4.747 1.00 98.06 74 GLU A O 1
ATOM 550 N N . ASP A 1 75 ? -13.023 -5.310 -3.604 1.00 98.38 75 ASP A N 1
ATOM 551 C CA . ASP A 1 75 ? -13.313 -4.141 -2.762 1.00 98.38 75 ASP A CA 1
ATOM 552 C C . ASP A 1 75 ? -12.248 -3.029 -2.824 1.00 98.38 75 ASP A C 1
ATOM 554 O O . ASP A 1 75 ? -12.313 -2.060 -2.063 1.00 98.38 75 ASP A O 1
ATOM 558 N N . ALA A 1 76 ? -11.301 -3.119 -3.764 1.00 98.44 76 ALA A N 1
ATOM 559 C CA . ALA A 1 76 ? -10.220 -2.151 -3.908 1.00 98.44 76 ALA A CA 1
ATOM 560 C C . ALA A 1 76 ? -10.731 -0.726 -4.210 1.00 98.44 76 ALA A C 1
ATOM 562 O O . ALA A 1 76 ? -11.506 -0.492 -5.141 1.00 98.44 76 ALA A O 1
ATOM 563 N N . VAL A 1 77 ? -10.228 0.249 -3.449 1.00 98.44 77 VAL A N 1
ATOM 564 C CA . VAL A 1 77 ? -10.471 1.685 -3.640 1.00 98.44 77 VAL A CA 1
ATOM 565 C C . VAL A 1 77 ? -9.128 2.404 -3.673 1.00 98.44 77 VAL A C 1
ATOM 567 O O . VAL A 1 77 ? -8.297 2.205 -2.792 1.00 98.44 77 VAL A O 1
ATOM 570 N N . ALA A 1 78 ? -8.924 3.245 -4.688 1.00 98.38 78 ALA A N 1
ATOM 571 C CA . ALA A 1 78 ? -7.745 4.093 -4.818 1.00 98.38 78 ALA A CA 1
ATOM 572 C C . ALA A 1 78 ? -8.129 5.572 -4.679 1.00 98.38 78 ALA A C 1
ATOM 574 O O . ALA A 1 78 ? -9.203 5.988 -5.122 1.00 98.38 78 ALA A O 1
ATOM 575 N N . TYR A 1 79 ? -7.224 6.354 -4.100 1.00 98.50 79 TYR A N 1
ATOM 576 C CA . TYR A 1 79 ? -7.306 7.806 -3.989 1.00 98.50 79 TYR A CA 1
ATOM 577 C C . TYR A 1 79 ? -6.068 8.433 -4.637 1.00 98.50 79 TYR A C 1
ATOM 579 O O . TYR A 1 79 ? -4.971 7.878 -4.562 1.00 98.50 79 TYR A O 1
ATOM 587 N N . THR A 1 80 ? -6.235 9.576 -5.299 1.00 98.31 80 THR A N 1
ATOM 588 C CA . THR A 1 80 ? -5.140 10.301 -5.954 1.00 98.31 80 THR A CA 1
ATOM 589 C C . THR A 1 80 ? -5.325 11.792 -5.732 1.00 98.31 80 THR A C 1
ATOM 591 O O . THR A 1 80 ? -6.413 12.327 -5.941 1.00 98.31 80 THR A O 1
ATOM 594 N N . GLU A 1 81 ? -4.246 12.451 -5.333 1.00 97.38 81 GLU A N 1
ATOM 595 C CA . GLU A 1 81 ? -4.150 13.894 -5.149 1.00 97.38 81 GLU A CA 1
ATOM 596 C C . GLU A 1 81 ? -2.775 14.326 -5.674 1.00 97.38 81 GLU A C 1
ATOM 598 O O . GLU A 1 81 ? -1.784 13.641 -5.429 1.00 97.38 81 GLU A O 1
ATOM 603 N N . ASP A 1 82 ? -2.725 15.413 -6.446 1.00 97.25 82 ASP A N 1
ATOM 604 C CA . ASP A 1 82 ? -1.460 15.975 -6.932 1.00 97.25 82 ASP A CA 1
ATOM 605 C C . ASP A 1 82 ? -0.829 16.818 -5.819 1.00 97.25 82 ASP A C 1
ATOM 607 O O . ASP A 1 82 ? -1.377 17.846 -5.409 1.00 97.25 82 ASP A O 1
ATOM 611 N N . VAL A 1 83 ? 0.297 16.345 -5.293 1.00 96.81 83 VAL A N 1
ATOM 612 C CA . VAL A 1 83 ? 0.992 16.927 -4.147 1.00 96.81 83 VAL A CA 1
ATOM 613 C C . VAL A 1 83 ? 2.484 16.612 -4.234 1.00 96.81 83 VAL A C 1
ATOM 615 O O . VAL A 1 83 ? 2.889 15.517 -4.609 1.00 96.81 83 VAL A O 1
ATOM 618 N N . TYR A 1 84 ? 3.315 17.596 -3.897 1.00 95.69 84 TYR A N 1
ATOM 619 C CA . TYR A 1 84 ? 4.775 17.485 -3.934 1.00 95.69 84 TYR A CA 1
ATOM 620 C C . TYR A 1 84 ? 5.322 17.222 -2.534 1.00 95.69 84 TYR A C 1
ATOM 622 O O . TYR A 1 84 ? 6.037 18.044 -1.967 1.00 95.69 84 TYR A O 1
ATOM 630 N N . ASP A 1 85 ? 4.955 16.092 -1.945 1.00 95.81 85 ASP A N 1
ATOM 631 C CA . ASP A 1 85 ? 5.468 15.678 -0.644 1.00 95.81 85 ASP A CA 1
ATOM 632 C C . ASP A 1 85 ? 6.798 14.912 -0.766 1.00 95.81 85 ASP A C 1
ATOM 634 O O . ASP A 1 85 ? 7.753 15.201 -0.038 1.00 95.81 85 ASP A O 1
ATOM 638 N N . PHE A 1 86 ? 6.897 14.010 -1.747 1.00 96.88 86 PHE A N 1
ATOM 639 C CA . PHE A 1 86 ? 8.089 13.226 -2.063 1.00 96.88 86 PHE A CA 1
ATOM 640 C C . PHE A 1 86 ? 8.246 13.044 -3.576 1.00 96.88 86 PHE A C 1
ATOM 642 O O . PHE A 1 86 ? 7.384 12.484 -4.248 1.00 96.88 86 PHE A O 1
ATOM 649 N N . TRP A 1 87 ? 9.386 13.453 -4.137 1.00 97.25 87 TRP A N 1
ATOM 650 C CA . TRP A 1 87 ? 9.670 13.222 -5.555 1.00 97.25 87 TRP A CA 1
ATOM 651 C C . TRP A 1 87 ? 11.168 13.155 -5.842 1.00 97.25 87 TRP A C 1
ATOM 653 O O . TRP A 1 87 ? 12.006 13.643 -5.086 1.00 97.25 87 TRP A O 1
ATOM 663 N N . ARG A 1 88 ? 11.536 12.548 -6.973 1.00 97.12 88 ARG A N 1
ATOM 664 C CA . ARG A 1 88 ? 12.935 12.459 -7.413 1.00 97.12 88 ARG A CA 1
ATOM 665 C C . ARG A 1 88 ? 13.057 12.823 -8.892 1.00 97.12 88 ARG A C 1
ATOM 667 O O . ARG A 1 88 ? 12.870 11.950 -9.742 1.00 97.12 88 ARG A O 1
ATOM 674 N N . PRO A 1 89 ? 13.363 14.093 -9.217 1.00 96.62 89 PRO A N 1
ATOM 675 C CA . PRO A 1 89 ? 13.575 14.512 -10.596 1.00 96.62 89 PRO A CA 1
ATOM 676 C C . PRO A 1 89 ? 14.728 13.751 -11.258 1.00 96.62 89 PRO A C 1
ATOM 678 O O . PRO A 1 89 ? 15.668 13.294 -10.601 1.00 96.62 89 PRO A O 1
ATOM 681 N N . THR A 1 90 ? 14.690 13.650 -12.585 1.00 96.75 90 THR A N 1
ATOM 682 C CA . THR A 1 90 ? 15.760 13.023 -13.368 1.00 96.75 90 THR A CA 1
ATOM 683 C C . THR A 1 90 ? 17.112 13.673 -13.064 1.00 96.75 90 THR A C 1
ATOM 685 O O . THR A 1 90 ? 17.237 14.894 -13.050 1.00 96.75 90 THR A O 1
ATOM 688 N N . GLY A 1 91 ? 18.134 12.851 -12.814 1.00 96.62 91 GLY A N 1
ATOM 689 C CA . GLY A 1 91 ? 19.483 13.309 -12.462 1.00 96.62 91 GLY A CA 1
ATOM 690 C C . GLY A 1 91 ? 19.723 13.519 -10.962 1.00 96.62 91 GLY A C 1
ATOM 691 O O . GLY A 1 91 ? 20.879 13.605 -10.547 1.00 96.62 91 GLY A O 1
ATOM 692 N N . HIS A 1 92 ? 18.681 13.527 -10.124 1.00 96.31 92 HIS A N 1
ATOM 693 C CA . HIS A 1 92 ? 18.847 13.605 -8.673 1.00 96.31 92 HIS A CA 1
ATOM 694 C C . HIS A 1 92 ? 19.234 12.244 -8.082 1.00 96.31 92 HIS A C 1
ATOM 696 O O . HIS A 1 92 ? 18.564 11.231 -8.296 1.00 96.31 92 HIS A O 1
ATOM 702 N N . LYS A 1 93 ? 20.313 12.222 -7.287 1.00 95.62 93 LYS A N 1
ATOM 703 C CA . LYS A 1 93 ? 20.754 11.009 -6.576 1.00 95.62 93 LYS A CA 1
ATOM 704 C C . LYS A 1 93 ? 19.800 10.612 -5.447 1.00 95.62 93 LYS A C 1
ATOM 706 O O . LYS A 1 93 ? 19.562 9.423 -5.259 1.00 95.62 93 LYS A O 1
ATOM 711 N N . TYR A 1 94 ? 19.262 11.600 -4.738 1.00 96.88 94 TYR A N 1
ATOM 712 C CA . TYR A 1 94 ? 18.406 11.446 -3.561 1.00 96.88 94 TYR A CA 1
ATOM 713 C C . TYR A 1 94 ? 17.055 12.136 -3.799 1.00 96.88 94 TYR A C 1
ATOM 715 O O . TYR A 1 94 ? 16.993 13.050 -4.631 1.00 96.88 94 TYR A O 1
ATOM 723 N N . PRO A 1 95 ? 15.977 11.705 -3.127 1.00 96.44 95 PRO A N 1
ATOM 724 C CA . PRO A 1 95 ? 14.677 12.347 -3.241 1.00 96.44 95 PRO A CA 1
ATOM 725 C C . PRO A 1 95 ? 14.688 13.757 -2.640 1.00 96.44 95 PRO A C 1
ATOM 727 O O . PRO A 1 95 ? 15.458 14.067 -1.728 1.00 96.44 95 PRO A O 1
ATOM 730 N N . LEU A 1 96 ? 13.806 14.599 -3.162 1.00 95.75 96 LEU A N 1
ATOM 731 C CA . LEU A 1 96 ? 13.384 15.849 -2.549 1.00 95.75 96 LEU A CA 1
ATOM 732 C C . LEU A 1 96 ? 12.145 15.554 -1.700 1.00 95.75 96 LEU A C 1
ATOM 734 O O . LEU A 1 96 ? 11.278 14.786 -2.121 1.00 95.75 96 LEU A O 1
ATOM 738 N N . VAL A 1 97 ? 12.105 16.119 -0.494 1.00 94.56 97 VAL A N 1
ATOM 739 C CA . VAL A 1 97 ? 11.080 15.808 0.507 1.00 94.56 97 VAL A CA 1
ATOM 740 C C . VAL A 1 97 ? 10.630 17.089 1.191 1.00 94.56 97 VAL A C 1
ATOM 742 O O . VAL A 1 97 ? 11.456 17.800 1.768 1.00 94.56 97 VAL A O 1
ATOM 745 N N . ASP A 1 98 ? 9.325 17.340 1.192 1.00 94.00 98 ASP A N 1
ATOM 746 C CA . ASP A 1 98 ? 8.695 18.244 2.149 1.00 94.00 98 ASP A CA 1
ATOM 747 C C . ASP A 1 98 ? 8.141 17.398 3.300 1.00 94.00 98 ASP A C 1
ATOM 749 O O . ASP A 1 98 ? 7.071 16.794 3.211 1.00 94.00 98 ASP A O 1
ATOM 753 N N . GLY A 1 99 ? 8.911 17.292 4.386 1.00 87.69 99 GLY A N 1
ATOM 754 C CA . GLY A 1 99 ? 8.587 16.384 5.489 1.00 87.69 99 GLY A CA 1
ATOM 755 C C . GLY A 1 99 ? 7.317 16.767 6.255 1.00 87.69 99 GLY A C 1
ATOM 756 O O . GLY A 1 99 ? 6.628 15.885 6.773 1.00 87.69 99 GLY A O 1
ATOM 757 N N . ALA A 1 100 ? 6.985 18.061 6.324 1.00 88.75 100 ALA A N 1
ATOM 758 C CA . ALA A 1 100 ? 5.758 18.509 6.976 1.00 88.75 100 ALA A CA 1
ATOM 759 C C . ALA A 1 100 ? 4.543 18.118 6.128 1.00 88.75 100 ALA A C 1
ATOM 761 O O . ALA A 1 100 ? 3.610 17.499 6.648 1.00 88.75 100 ALA A O 1
ATOM 762 N N . LEU A 1 101 ? 4.619 18.387 4.822 1.00 92.75 101 LEU A N 1
ATOM 763 C CA . LEU A 1 101 ? 3.584 18.027 3.860 1.00 92.75 101 LEU A CA 1
ATOM 764 C C . LEU A 1 101 ? 3.414 16.507 3.729 1.00 92.75 101 LEU A C 1
ATOM 766 O O . LEU A 1 101 ? 2.283 16.032 3.694 1.00 92.75 101 LEU A O 1
ATOM 770 N N . SER A 1 102 ? 4.506 15.736 3.741 1.00 92.00 102 SER A N 1
ATOM 771 C CA . SER A 1 102 ? 4.487 14.261 3.663 1.00 92.00 102 SER A CA 1
ATOM 772 C C . SER A 1 102 ? 3.670 13.631 4.782 1.00 92.00 102 SER A C 1
ATOM 774 O O . SER A 1 102 ? 2.882 12.714 4.562 1.00 92.00 102 SER A O 1
ATOM 776 N N . LYS A 1 103 ? 3.823 14.146 6.003 1.00 92.50 103 LYS A N 1
ATOM 777 C CA . LYS A 1 103 ? 3.098 13.648 7.172 1.00 92.50 103 LYS A CA 1
ATOM 778 C C . LYS A 1 103 ? 1.589 13.889 7.034 1.00 92.50 103 LYS A C 1
ATOM 780 O O . LYS A 1 103 ? 0.808 12.972 7.283 1.00 92.50 103 LYS A O 1
ATOM 785 N N . ASP A 1 104 ? 1.187 15.099 6.646 1.00 94.75 104 ASP A N 1
ATOM 786 C CA . ASP A 1 104 ? -0.232 15.454 6.505 1.00 94.75 104 ASP A CA 1
ATOM 787 C C . ASP A 1 104 ? -0.871 14.734 5.304 1.00 94.75 104 ASP A C 1
ATOM 789 O O . ASP A 1 104 ? -1.975 14.202 5.416 1.00 94.75 104 ASP A O 1
ATOM 793 N N . THR A 1 105 ? -0.142 14.632 4.190 1.00 96.69 105 THR A N 1
ATOM 794 C CA . THR A 1 105 ? -0.567 13.937 2.964 1.00 96.69 105 THR A CA 1
ATOM 795 C C . THR A 1 105 ? -0.781 12.447 3.203 1.00 96.69 105 THR A C 1
ATOM 797 O O . THR A 1 105 ? -1.813 11.907 2.806 1.00 96.69 105 THR A O 1
ATOM 800 N N . TYR A 1 106 ? 0.141 11.777 3.901 1.00 97.69 106 TYR A N 1
ATOM 801 C CA . TYR A 1 106 ? 0.010 10.356 4.218 1.00 97.69 106 TYR A CA 1
ATOM 802 C C . TYR A 1 106 ? -1.239 10.067 5.066 1.00 97.69 106 TYR A C 1
ATOM 804 O O . TYR A 1 106 ? -2.032 9.196 4.711 1.00 97.69 106 TYR A O 1
ATOM 812 N N . ILE A 1 107 ? -1.460 10.833 6.146 1.00 96.81 107 ILE A N 1
ATOM 813 C CA . ILE A 1 107 ? -2.654 10.679 6.998 1.00 96.81 107 ILE A CA 1
ATOM 814 C C . ILE A 1 107 ? -3.925 10.962 6.196 1.00 96.81 107 ILE A C 1
ATOM 816 O O . ILE A 1 107 ? -4.879 10.188 6.250 1.00 96.81 107 ILE A O 1
ATOM 820 N N . ARG A 1 108 ? -3.934 12.044 5.411 1.00 97.62 108 ARG A N 1
ATOM 821 C CA . ARG A 1 108 ? -5.078 12.415 4.578 1.00 97.62 108 ARG A CA 1
ATOM 822 C C . ARG A 1 108 ? -5.411 11.322 3.567 1.00 97.62 108 ARG A C 1
ATOM 824 O O . ARG A 1 108 ? -6.567 10.923 3.490 1.00 97.62 108 ARG A O 1
ATOM 831 N N . SER A 1 109 ? -4.427 10.806 2.833 1.00 98.31 109 SER A N 1
ATOM 832 C CA . SER A 1 109 ? -4.629 9.729 1.856 1.00 98.31 109 SER A CA 1
ATOM 833 C C . SER A 1 109 ? -5.186 8.463 2.515 1.00 98.31 109 SER A C 1
ATOM 835 O O . SER A 1 109 ? -6.128 7.854 1.999 1.00 98.31 109 SER A O 1
ATOM 837 N N . PHE A 1 110 ? -4.679 8.119 3.703 1.00 98.00 110 PHE A N 1
ATOM 838 C CA . PHE A 1 110 ? -5.175 7.004 4.506 1.00 98.00 110 PHE A CA 1
ATOM 839 C C . PHE A 1 110 ? -6.648 7.196 4.903 1.00 98.00 110 PHE A C 1
ATOM 841 O O . PHE A 1 110 ? -7.477 6.323 4.650 1.00 98.00 110 PHE A O 1
ATOM 848 N N . GLN A 1 111 ? -7.000 8.373 5.431 1.00 97.69 111 GLN A N 1
ATOM 849 C CA . GLN A 1 111 ? -8.371 8.724 5.810 1.00 97.69 111 GLN A CA 1
ATOM 850 C C . GLN A 1 111 ? -9.326 8.750 4.612 1.00 97.69 111 GLN A C 1
ATOM 852 O O . GLN A 1 111 ? -10.415 8.188 4.691 1.00 97.69 111 GLN A O 1
ATOM 857 N N . GLN A 1 112 ? -8.947 9.385 3.498 1.00 98.44 112 GLN A N 1
ATOM 858 C CA . GLN A 1 112 ? -9.798 9.470 2.305 1.00 98.44 112 GLN A CA 1
ATOM 859 C C . GLN A 1 112 ? -10.067 8.080 1.718 1.00 98.44 112 GLN A C 1
ATOM 861 O O . GLN A 1 112 ? -11.217 7.750 1.422 1.00 98.44 112 GLN A O 1
ATOM 866 N N . SER A 1 113 ? -9.029 7.246 1.616 1.00 98.31 113 SER A N 1
ATOM 867 C CA . SER A 1 113 ? -9.152 5.877 1.108 1.00 98.31 113 SER A CA 1
ATOM 868 C C . SER A 1 113 ? -10.022 5.014 2.023 1.00 98.31 113 SER A C 1
ATOM 870 O O . SER A 1 113 ? -10.924 4.330 1.540 1.00 98.31 113 SER A O 1
ATOM 872 N N . TRP A 1 114 ? -9.808 5.087 3.343 1.00 98.25 114 TRP A N 1
ATOM 873 C CA . TRP A 1 114 ? -10.618 4.367 4.327 1.00 98.25 114 TRP A CA 1
ATOM 874 C C . TRP A 1 114 ? -12.085 4.806 4.307 1.00 98.25 114 TRP A C 1
ATOM 876 O O . TRP A 1 114 ? -12.978 3.966 4.238 1.00 98.25 114 TRP A O 1
ATOM 886 N N . ASN A 1 115 ? -12.349 6.113 4.328 1.00 97.94 115 ASN A N 1
ATOM 887 C CA . ASN A 1 115 ? -13.711 6.642 4.371 1.00 97.94 115 ASN A CA 1
ATOM 888 C C . ASN A 1 115 ? -14.509 6.242 3.125 1.00 97.94 115 ASN A C 1
ATOM 890 O O . ASN A 1 115 ? -15.671 5.847 3.231 1.00 97.94 115 ASN A O 1
ATOM 894 N N . GLU A 1 116 ? -13.888 6.308 1.944 1.00 98.62 116 GLU A N 1
ATOM 895 C CA . GLU A 1 116 ? -14.535 5.878 0.706 1.00 98.62 116 GLU A CA 1
ATOM 896 C C . GLU A 1 116 ? -14.716 4.352 0.661 1.00 98.62 116 GLU A C 1
ATOM 898 O O . GLU A 1 116 ? -15.772 3.881 0.234 1.00 98.62 116 GLU A O 1
ATOM 903 N N . TYR A 1 117 ? -13.750 3.572 1.159 1.00 98.56 117 TYR A N 1
ATOM 904 C CA . TYR A 1 117 ? -13.894 2.123 1.315 1.00 98.56 117 TYR A CA 1
ATOM 905 C C . TYR A 1 117 ? -15.079 1.766 2.226 1.00 98.56 117 TYR A C 1
ATOM 907 O O . TYR A 1 117 ? -15.981 1.034 1.813 1.00 98.56 117 TYR A O 1
ATOM 915 N N . ALA A 1 118 ? -15.121 2.325 3.438 1.00 97.62 118 ALA A N 1
ATOM 916 C CA . ALA A 1 118 ? -16.167 2.071 4.426 1.00 97.62 118 ALA A CA 1
ATOM 917 C C . ALA A 1 118 ? -17.553 2.418 3.868 1.00 97.62 118 ALA A C 1
ATOM 919 O O . ALA A 1 118 ? -18.504 1.649 4.016 1.00 97.62 118 ALA A O 1
ATOM 920 N N . LYS A 1 119 ? -17.648 3.536 3.137 1.00 98.19 119 LYS A N 1
ATOM 921 C CA . LYS A 1 119 ? -18.869 3.965 2.452 1.00 98.19 119 LYS A CA 1
ATOM 922 C C . LYS A 1 119 ? -19.307 2.998 1.349 1.00 98.19 119 LYS A C 1
ATOM 924 O O . LYS A 1 119 ? -20.497 2.710 1.255 1.00 98.19 119 LYS A O 1
ATOM 929 N N . ARG A 1 120 ? -18.388 2.514 0.504 1.00 98.56 120 ARG A N 1
ATOM 930 C CA . ARG A 1 120 ? -18.719 1.591 -0.600 1.00 98.56 120 ARG A CA 1
ATOM 931 C C . ARG A 1 120 ? -19.104 0.204 -0.110 1.00 98.56 120 ARG A C 1
ATOM 933 O O . ARG A 1 120 ? -20.017 -0.395 -0.667 1.00 98.56 120 ARG A O 1
ATOM 940 N N . GLN A 1 121 ? -18.410 -0.291 0.911 1.00 98.25 121 GLN A N 1
ATOM 941 C CA . GLN A 1 121 ? -18.570 -1.663 1.392 1.00 98.25 121 GLN A CA 1
ATOM 942 C C . GLN A 1 121 ? -19.564 -1.789 2.552 1.00 98.25 121 GLN A C 1
ATOM 944 O O . GLN A 1 121 ? -19.942 -2.902 2.909 1.00 98.25 121 GLN A O 1
ATOM 949 N N . GLY A 1 122 ? -19.989 -0.675 3.161 1.00 97.38 122 GLY A N 1
ATOM 950 C CA . GLY A 1 122 ? -20.821 -0.698 4.368 1.00 97.38 122 GLY A CA 1
ATOM 951 C C . GLY A 1 122 ? -20.117 -1.391 5.537 1.00 97.38 122 GLY A C 1
ATOM 952 O O . GLY A 1 122 ? -20.757 -2.096 6.314 1.00 97.38 122 GLY A O 1
ATOM 953 N N . LYS A 1 123 ? -18.790 -1.245 5.611 1.00 96.88 123 LYS A N 1
ATOM 954 C CA . LYS A 1 123 ? -17.912 -1.926 6.568 1.00 96.88 123 LYS A CA 1
ATOM 955 C C . LYS A 1 123 ? -17.297 -0.943 7.549 1.00 96.88 123 LYS A C 1
ATOM 957 O O . LYS A 1 123 ? -17.111 0.231 7.241 1.00 96.88 123 LYS A O 1
ATOM 962 N N . SER A 1 124 ? -16.962 -1.453 8.724 1.00 97.31 124 SER A N 1
ATOM 963 C CA . SER A 1 124 ? -16.351 -0.716 9.825 1.00 97.31 124 SER A CA 1
ATOM 964 C C . SER A 1 124 ? -15.007 -1.332 10.217 1.00 97.31 124 SER A C 1
ATOM 966 O O . SER A 1 124 ? -14.670 -2.433 9.786 1.00 97.31 124 SER A O 1
ATOM 968 N N . LEU A 1 125 ? -14.238 -0.651 11.070 1.00 97.62 125 LEU A N 1
ATOM 969 C CA . LEU A 1 125 ? -12.981 -1.194 11.603 1.00 97.62 125 LEU A CA 1
ATOM 970 C C . LEU A 1 125 ? -13.180 -2.488 12.412 1.00 97.62 125 LEU A C 1
ATOM 972 O O . LEU A 1 125 ? -12.281 -3.329 12.462 1.00 97.62 125 LEU A O 1
ATOM 976 N N . ALA A 1 126 ? -14.364 -2.678 12.998 1.00 97.25 126 ALA A N 1
ATOM 977 C CA . ALA A 1 126 ? -14.705 -3.875 13.758 1.00 97.25 126 ALA A CA 1
ATOM 978 C C . ALA A 1 126 ? -14.763 -5.139 12.880 1.00 97.25 126 ALA A C 1
ATOM 980 O O . ALA A 1 126 ? -14.540 -6.242 13.374 1.00 97.25 126 ALA A O 1
ATOM 981 N N . ASP A 1 127 ? -15.004 -4.989 11.572 1.00 97.50 127 ASP A N 1
ATOM 982 C CA . ASP A 1 127 ? -15.071 -6.102 10.619 1.00 97.50 127 ASP A CA 1
ATOM 983 C C . ASP A 1 127 ? -13.693 -6.676 10.240 1.00 97.50 127 ASP A C 1
ATOM 985 O O . ASP A 1 127 ? -13.615 -7.738 9.621 1.00 97.50 127 ASP A O 1
ATOM 989 N N . PHE A 1 128 ? -12.603 -5.982 10.576 1.00 97.62 128 PHE A N 1
ATOM 990 C CA . PHE A 1 128 ? -11.245 -6.382 10.213 1.00 97.62 128 PHE A CA 1
ATOM 991 C C . PHE A 1 128 ? -10.517 -6.975 11.402 1.00 97.62 128 PHE A C 1
ATOM 993 O O . PHE A 1 128 ? -10.357 -6.292 12.407 1.00 97.62 128 PHE A O 1
ATOM 1000 N N . ALA A 1 129 ? -9.985 -8.194 11.266 1.00 97.31 129 ALA A N 1
ATOM 1001 C CA . ALA A 1 129 ? -9.172 -8.830 12.308 1.00 97.31 129 ALA A CA 1
ATOM 1002 C C . ALA A 1 129 ? -7.863 -8.069 12.594 1.00 97.31 129 ALA A C 1
ATOM 1004 O O . ALA A 1 129 ? -7.425 -8.003 13.740 1.00 97.31 129 ALA A O 1
ATOM 1005 N N . SER A 1 130 ? -7.265 -7.471 11.563 1.00 97.50 130 SER A N 1
ATOM 1006 C CA . SER A 1 130 ? -6.083 -6.610 11.636 1.00 97.50 130 SER A CA 1
ATOM 1007 C C . SER A 1 130 ? -6.035 -5.703 10.399 1.00 97.50 130 SER A C 1
ATOM 1009 O O . SER A 1 130 ? -6.766 -5.936 9.432 1.00 97.50 130 SER A O 1
ATOM 1011 N N . LEU A 1 131 ? -5.175 -4.685 10.424 1.00 97.25 131 LEU A N 1
ATOM 1012 C CA . LEU A 1 131 ? -4.882 -3.818 9.287 1.00 97.25 131 LEU A CA 1
ATOM 1013 C C . LEU A 1 131 ? -3.422 -3.993 8.862 1.00 97.25 131 LEU A C 1
ATOM 1015 O O . LEU A 1 131 ? -2.527 -4.098 9.695 1.00 97.25 131 LEU A O 1
ATOM 1019 N N . CYS A 1 132 ? -3.179 -3.971 7.555 1.00 97.38 132 CYS A N 1
ATOM 1020 C CA . CYS A 1 132 ? -1.840 -3.960 6.978 1.00 97.38 132 CYS A CA 1
ATOM 1021 C C . CYS A 1 132 ? -1.749 -2.798 5.991 1.00 97.38 132 CYS A C 1
ATOM 1023 O O . CYS A 1 132 ? -2.585 -2.675 5.096 1.00 97.38 132 CYS A O 1
ATOM 1025 N N . PHE A 1 133 ? -0.759 -1.927 6.170 1.00 97.62 133 PHE A N 1
ATOM 1026 C CA . PHE A 1 133 ? -0.599 -0.723 5.365 1.00 97.62 133 PHE A CA 1
ATOM 1027 C C . PHE A 1 133 ? 0.872 -0.333 5.225 1.00 97.62 133 PHE A C 1
ATOM 1029 O O . PHE A 1 133 ? 1.730 -0.759 5.995 1.00 97.62 133 PHE A O 1
ATOM 1036 N N . HIS A 1 134 ? 1.162 0.469 4.201 1.00 97.44 134 HIS A N 1
ATOM 1037 C CA . HIS A 1 134 ? 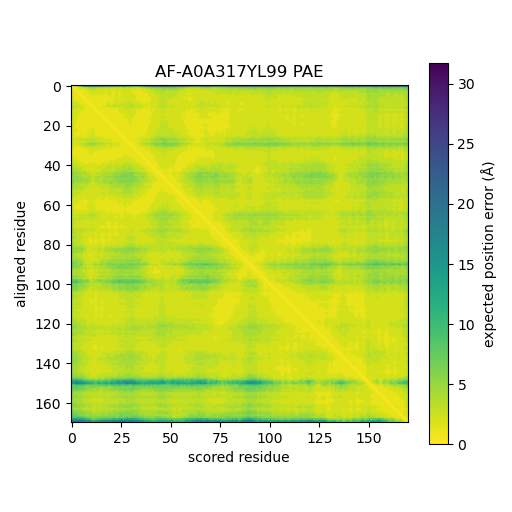2.496 1.011 3.961 1.00 97.44 134 HIS A CA 1
ATOM 1038 C C . HIS A 1 134 ? 2.927 1.924 5.111 1.00 97.44 134 HIS A C 1
ATOM 1040 O O . HIS A 1 134 ? 2.128 2.725 5.571 1.00 97.44 134 HIS A O 1
ATOM 1046 N N . VAL A 1 135 ? 4.196 1.872 5.522 1.00 96.31 135 VAL A N 1
ATOM 1047 C CA . VAL A 1 135 ? 4.739 2.764 6.552 1.00 96.31 135 VAL A CA 1
ATOM 1048 C C . VAL A 1 135 ? 6.115 3.286 6.141 1.00 96.31 135 VAL A C 1
ATOM 1050 O O . VAL A 1 135 ? 6.995 2.470 5.873 1.00 96.31 135 VAL A O 1
ATOM 1053 N N . PRO A 1 136 ? 6.354 4.613 6.141 1.00 93.94 136 PRO A N 1
ATOM 1054 C CA . PRO A 1 136 ? 7.702 5.152 5.943 1.00 93.94 136 PRO A CA 1
ATOM 1055 C C . PRO A 1 136 ? 8.582 4.972 7.193 1.00 93.94 136 PRO A C 1
ATOM 1057 O O . PRO A 1 136 ? 9.797 4.852 7.093 1.00 93.94 136 PRO A O 1
ATOM 1060 N N . PHE A 1 137 ? 7.965 4.962 8.378 1.00 93.75 137 PHE A N 1
ATOM 1061 C CA . PHE A 1 137 ? 8.560 4.595 9.664 1.00 93.75 137 PHE A CA 1
ATOM 1062 C C . PHE A 1 137 ? 7.441 4.317 10.679 1.00 93.75 137 PHE A C 1
ATOM 1064 O O . PHE A 1 137 ? 6.346 4.878 10.581 1.00 93.75 137 PHE A O 1
ATOM 1071 N N . THR A 1 138 ? 7.711 3.483 11.682 1.00 94.81 138 THR A N 1
ATOM 1072 C CA . THR A 1 138 ? 6.697 2.912 12.594 1.00 94.81 138 THR A CA 1
ATOM 1073 C C . THR A 1 138 ? 5.855 3.967 13.323 1.00 94.81 138 THR A C 1
ATOM 1075 O O . THR A 1 138 ? 4.636 3.837 13.432 1.00 94.81 138 THR A O 1
ATOM 1078 N N . LYS A 1 139 ? 6.454 5.082 13.754 1.00 94.50 139 LYS A N 1
ATOM 1079 C CA . LYS A 1 139 ? 5.712 6.180 14.400 1.00 94.50 139 LYS A CA 1
ATOM 1080 C C . LYS A 1 139 ? 4.728 6.885 13.456 1.00 94.50 139 LYS A C 1
ATOM 1082 O O . LYS A 1 139 ? 3.719 7.407 13.923 1.00 94.50 139 LYS A O 1
ATOM 1087 N N . MET A 1 140 ? 5.001 6.918 12.149 1.00 95.50 140 MET A N 1
ATOM 1088 C CA . MET A 1 140 ? 4.083 7.512 11.173 1.00 95.50 140 MET A CA 1
ATOM 1089 C C . MET A 1 140 ? 2.838 6.651 10.983 1.00 95.50 140 MET A C 1
ATOM 1091 O O . MET A 1 140 ? 1.729 7.177 10.918 1.00 95.50 140 MET A O 1
ATOM 1095 N N . GLY A 1 141 ? 3.018 5.330 10.953 1.00 95.56 141 GLY A N 1
ATOM 1096 C CA . GLY A 1 141 ? 1.906 4.392 10.851 1.00 95.56 141 GLY A CA 1
ATOM 1097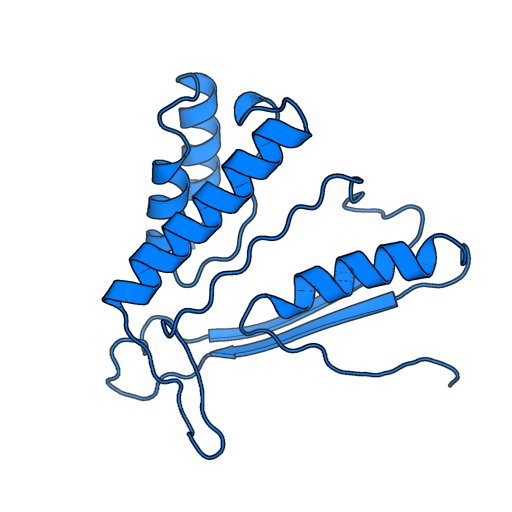 C C . GLY A 1 141 ? 0.992 4.437 12.064 1.00 95.56 141 GLY A C 1
ATOM 1098 O O . GLY A 1 141 ? -0.218 4.516 11.886 1.00 95.56 141 GLY A O 1
ATOM 1099 N N . LYS A 1 142 ? 1.561 4.521 13.276 1.00 95.75 142 LYS A N 1
ATOM 1100 C CA . LYS A 1 142 ? 0.773 4.677 14.507 1.00 95.75 142 LYS A CA 1
ATOM 1101 C C . LYS A 1 142 ? -0.118 5.921 14.449 1.00 95.75 142 LYS A C 1
ATOM 1103 O O . LYS A 1 142 ? -1.312 5.818 14.687 1.00 95.75 142 LYS A O 1
ATOM 1108 N N . LYS A 1 143 ? 0.428 7.064 14.016 1.00 95.81 143 LYS A N 1
ATOM 1109 C CA . LYS A 1 143 ? -0.353 8.303 13.847 1.00 95.81 143 LYS A CA 1
ATOM 1110 C C . LYS A 1 143 ? -1.487 8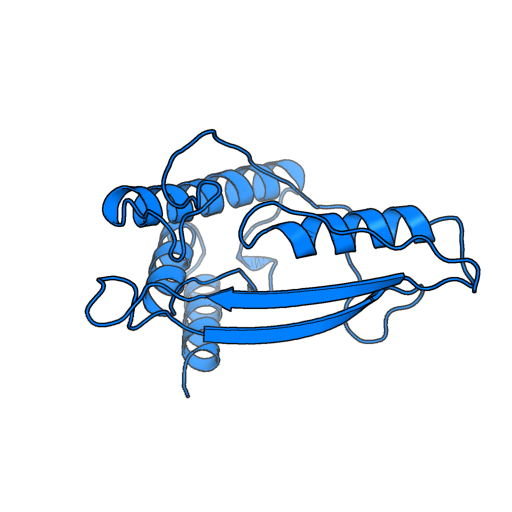.175 12.829 1.00 95.81 143 LYS A C 1
ATOM 1112 O O . LYS A 1 143 ? -2.553 8.741 13.040 1.00 95.81 143 LYS A O 1
ATOM 1117 N N . ALA A 1 144 ? -1.263 7.486 11.709 1.00 96.69 144 ALA A N 1
ATOM 1118 C CA . ALA A 1 144 ? -2.322 7.278 10.720 1.00 96.69 144 ALA A CA 1
ATOM 1119 C C . ALA A 1 144 ? -3.393 6.305 11.216 1.00 96.69 144 ALA A C 1
ATOM 1121 O O . ALA A 1 144 ? -4.573 6.560 10.990 1.00 96.69 144 ALA A O 1
ATOM 1122 N N . LEU A 1 145 ? -3.003 5.250 11.934 1.00 96.81 145 LEU A N 1
ATOM 1123 C CA . LEU A 1 145 ? -3.948 4.354 12.587 1.00 96.81 145 LEU A CA 1
ATOM 1124 C C . LEU A 1 145 ? -4.821 5.136 13.576 1.00 96.81 145 LEU A C 1
ATOM 1126 O O . LEU A 1 145 ? -6.034 5.184 13.397 1.00 96.81 145 LEU A O 1
ATOM 1130 N N . GLU A 1 146 ? -4.201 5.839 14.529 1.00 95.62 146 GLU A N 1
ATOM 1131 C CA . GLU A 1 146 ? -4.885 6.700 15.507 1.00 95.62 146 GLU A CA 1
ATOM 1132 C C . GLU A 1 146 ? -5.865 7.674 14.826 1.00 95.62 146 GLU A C 1
ATOM 1134 O O . GLU A 1 146 ? -6.977 7.863 15.298 1.00 95.62 146 GLU A O 1
ATOM 1139 N N . SER A 1 147 ? -5.521 8.206 13.647 1.00 95.44 147 SER A N 1
ATOM 1140 C CA . SER A 1 147 ? -6.370 9.156 12.914 1.00 95.44 147 SER A CA 1
ATOM 1141 C C . SER A 1 147 ? -7.706 8.610 12.382 1.00 95.44 147 SER A C 1
ATOM 1143 O O . SER A 1 147 ? -8.524 9.408 11.914 1.00 95.44 147 SER A O 1
ATOM 1145 N N . ILE A 1 148 ? -7.919 7.287 12.382 1.00 95.25 148 ILE A N 1
ATOM 1146 C CA . ILE A 1 148 ? -9.175 6.660 11.931 1.00 95.25 148 ILE A CA 1
ATOM 1147 C C . ILE A 1 148 ? -9.867 5.813 13.004 1.00 95.25 148 ILE A C 1
ATOM 1149 O O . ILE A 1 148 ? -11.037 5.472 12.818 1.00 95.25 148 ILE A O 1
ATOM 1153 N N . ILE A 1 149 ? -9.185 5.456 14.100 1.00 93.94 149 ILE A N 1
ATOM 1154 C CA . ILE A 1 149 ? -9.756 4.537 15.098 1.00 93.94 149 ILE A CA 1
ATOM 1155 C C . ILE A 1 149 ? -10.728 5.203 16.069 1.00 93.94 149 ILE A C 1
ATOM 1157 O O . ILE A 1 149 ? -11.515 4.489 16.679 1.00 93.94 149 ILE A O 1
ATOM 1161 N N . ASP A 1 150 ? -10.693 6.532 16.211 1.00 85.44 150 ASP A N 1
ATOM 1162 C CA . ASP A 1 150 ? -11.425 7.265 17.261 1.00 85.44 150 ASP A CA 1
ATOM 1163 C C . ASP A 1 150 ? -12.942 6.994 17.269 1.00 85.44 150 ASP A C 1
ATOM 1165 O O . ASP A 1 150 ? -13.595 7.117 18.302 1.00 85.44 150 ASP A O 1
ATOM 1169 N N . ASN A 1 151 ? -13.512 6.601 16.125 1.00 82.38 151 ASN A N 1
ATOM 1170 C CA . ASN A 1 151 ? -14.939 6.293 15.986 1.00 82.38 151 ASN A CA 1
ATOM 1171 C C . ASN A 1 151 ? -15.283 4.802 16.172 1.00 82.38 151 ASN A C 1
ATOM 1173 O O . ASN A 1 151 ? -16.449 4.430 16.033 1.00 82.38 151 ASN A O 1
ATOM 1177 N N . ALA A 1 152 ? -14.299 3.937 16.423 1.00 93.31 152 ALA A N 1
ATOM 1178 C CA . ALA A 1 152 ? -14.517 2.521 16.708 1.00 93.31 152 ALA A CA 1
ATOM 1179 C C . ALA A 1 152 ? -14.813 2.289 18.198 1.00 93.31 152 ALA A C 1
ATOM 1181 O O . ALA A 1 152 ? -14.470 3.112 19.044 1.00 93.31 152 ALA A O 1
ATOM 1182 N N . ASP A 1 153 ? -15.433 1.157 18.533 1.00 95.56 153 ASP A N 1
ATOM 1183 C CA . ASP A 1 153 ? -15.622 0.744 19.925 1.00 95.56 153 ASP A CA 1
ATOM 1184 C C . ASP A 1 153 ? -14.283 0.412 20.614 1.00 95.56 153 ASP A C 1
ATOM 1186 O O . ASP A 1 153 ? -13.297 0.080 19.952 1.00 95.56 153 ASP A O 1
ATOM 1190 N N . GLU A 1 154 ? -14.253 0.478 21.949 1.00 96.12 154 GLU A N 1
ATOM 1191 C CA . GLU A 1 154 ? -13.038 0.269 22.753 1.00 96.12 154 GLU A CA 1
ATOM 1192 C C . GLU A 1 154 ? -12.357 -1.078 22.465 1.00 96.12 154 GLU A C 1
ATOM 1194 O O . GLU A 1 154 ? -11.133 -1.137 22.359 1.00 96.12 154 GLU A O 1
ATOM 1199 N N . THR A 1 155 ? -13.133 -2.149 22.261 1.00 97.12 155 THR A N 1
ATOM 1200 C CA . THR A 1 155 ? -12.591 -3.483 21.959 1.00 97.12 155 THR A CA 1
ATOM 1201 C C . THR A 1 155 ? -11.891 -3.504 20.601 1.00 97.12 155 THR A C 1
ATOM 1203 O O . THR A 1 155 ? -10.808 -4.076 20.456 1.00 97.12 155 THR A O 1
ATOM 1206 N N . THR A 1 156 ? -12.478 -2.864 19.591 1.00 97.50 156 THR A N 1
ATOM 1207 C CA . THR A 1 156 ? -11.858 -2.710 18.271 1.00 97.50 156 THR A CA 1
ATOM 1208 C C . THR A 1 156 ? -10.596 -1.853 18.339 1.00 97.50 156 THR A C 1
ATOM 1210 O O . THR A 1 156 ? -9.589 -2.221 17.732 1.00 97.50 156 THR A O 1
ATOM 1213 N N . GLN A 1 157 ? -10.622 -0.741 19.081 1.00 97.12 157 GLN A N 1
ATOM 1214 C CA . GLN A 1 157 ? -9.452 0.122 19.254 1.00 97.12 157 GLN A CA 1
ATOM 1215 C C . GLN A 1 157 ? -8.294 -0.636 19.913 1.00 97.12 157 GLN A C 1
ATOM 1217 O O . GLN A 1 157 ? -7.196 -0.669 19.358 1.00 97.12 157 GLN A O 1
ATOM 1222 N N . GLU A 1 158 ? -8.544 -1.298 21.045 1.00 96.88 158 GLU A N 1
ATOM 1223 C CA . GLU A 1 158 ? -7.535 -2.062 21.784 1.00 96.88 158 GLU A CA 1
ATOM 1224 C C . GLU A 1 158 ? -6.916 -3.161 20.915 1.00 96.88 158 GLU A C 1
ATOM 1226 O O . GLU A 1 158 ? -5.692 -3.284 20.844 1.00 96.88 158 GLU A O 1
ATOM 1231 N N . ARG A 1 159 ? -7.740 -3.911 20.174 1.00 97.50 159 ARG A N 1
ATOM 1232 C CA . ARG A 1 159 ? -7.277 -4.983 19.284 1.00 97.50 159 ARG A CA 1
ATOM 1233 C C . ARG A 1 159 ? -6.392 -4.467 18.149 1.00 97.50 159 ARG A C 1
ATOM 1235 O O . ARG A 1 159 ? -5.374 -5.080 17.840 1.00 97.50 159 ARG A O 1
ATOM 1242 N N . LEU A 1 160 ? -6.782 -3.373 17.495 1.00 97.62 160 LEU A N 1
ATOM 1243 C CA . LEU A 1 160 ? -6.016 -2.831 16.369 1.00 97.62 160 LEU A CA 1
ATOM 1244 C C . LEU A 1 160 ? -4.726 -2.144 16.829 1.00 97.62 160 LEU A C 1
ATOM 1246 O O . LEU A 1 160 ? -3.703 -2.279 16.159 1.00 97.62 160 LEU A O 1
ATOM 1250 N N . LEU A 1 161 ? -4.756 -1.436 17.961 1.00 96.12 161 LEU A N 1
ATOM 1251 C CA . LEU A 1 161 ? -3.575 -0.783 18.524 1.00 96.12 161 LEU A CA 1
ATOM 1252 C C . LEU A 1 161 ? -2.557 -1.796 19.049 1.00 96.12 161 LEU A C 1
ATOM 1254 O O . LEU A 1 161 ? -1.387 -1.699 18.688 1.00 96.12 161 LEU A O 1
ATOM 1258 N N . SER A 1 162 ? -2.990 -2.780 19.841 1.00 95.94 162 SER A N 1
ATOM 1259 C CA . SER A 1 162 ? -2.092 -3.823 20.360 1.00 95.94 162 SER A CA 1
ATOM 1260 C C . SER A 1 162 ? -1.475 -4.641 19.226 1.00 95.94 162 SER A C 1
ATOM 1262 O O . SER A 1 162 ? -0.259 -4.800 19.182 1.00 95.94 162 SER A O 1
ATOM 1264 N N . GLY A 1 163 ? -2.277 -5.044 18.232 1.00 96.06 163 GLY A N 1
ATOM 1265 C CA . GLY A 1 163 ? -1.767 -5.735 17.047 1.00 96.06 163 GLY A CA 1
ATOM 1266 C C . GLY A 1 163 ? -0.760 -4.904 16.242 1.00 96.06 163 GLY A C 1
ATOM 1267 O O . GLY A 1 163 ? 0.182 -5.461 15.681 1.00 96.06 163 GLY A O 1
ATOM 1268 N N . TYR A 1 164 ? -0.916 -3.576 16.194 1.00 96.12 164 TYR A N 1
ATOM 1269 C CA . TYR A 1 164 ? 0.081 -2.702 15.575 1.00 96.12 164 TYR A CA 1
ATOM 1270 C C . TYR A 1 164 ? 1.370 -2.633 16.398 1.00 96.12 164 TYR A C 1
ATOM 1272 O O . TYR A 1 164 ? 2.453 -2.692 15.823 1.00 96.12 164 TYR A O 1
ATOM 1280 N N . GLU A 1 165 ? 1.266 -2.506 17.722 1.00 94.94 165 GLU A N 1
ATOM 1281 C CA . GLU A 1 165 ? 2.418 -2.444 18.628 1.00 94.94 165 GLU A CA 1
ATOM 1282 C C . GLU A 1 165 ? 3.254 -3.725 18.580 1.00 94.94 165 GLU A C 1
ATOM 1284 O O . GLU A 1 165 ? 4.471 -3.639 18.430 1.00 94.94 165 GLU A O 1
ATOM 1289 N N . GLU A 1 166 ? 2.613 -4.894 18.585 1.00 94.69 166 GLU A N 1
ATOM 1290 C CA . GLU A 1 166 ? 3.286 -6.188 18.412 1.00 94.69 166 GLU A CA 1
ATOM 1291 C C . GLU A 1 166 ? 3.996 -6.302 17.054 1.00 94.69 166 GLU A C 1
ATOM 1293 O O . GLU A 1 166 ? 5.083 -6.865 16.961 1.00 94.69 166 GLU A O 1
ATOM 1298 N N . ALA A 1 167 ? 3.407 -5.752 15.987 1.00 92.50 167 ALA A N 1
ATOM 1299 C CA . ALA A 1 167 ? 3.967 -5.833 14.638 1.00 92.50 167 ALA A CA 1
ATOM 1300 C C . ALA A 1 167 ? 5.191 -4.929 14.409 1.00 92.50 167 ALA A C 1
ATOM 1302 O O . ALA A 1 167 ? 5.901 -5.106 13.416 1.00 92.50 167 ALA A O 1
ATOM 1303 N N . VAL A 1 168 ? 5.419 -3.938 15.277 1.00 92.00 168 VAL A N 1
ATOM 1304 C CA . VAL A 1 168 ? 6.526 -2.975 15.150 1.00 92.00 168 VAL A CA 1
ATOM 1305 C C . VAL A 1 168 ? 7.605 -3.138 16.218 1.00 92.00 168 VAL A C 1
ATOM 1307 O O . VAL A 1 168 ? 8.531 -2.326 16.243 1.00 92.00 168 VAL A O 1
ATOM 1310 N N . ASP A 1 169 ? 7.495 -4.156 17.070 1.00 87.25 169 ASP A N 1
ATOM 1311 C CA . ASP A 1 169 ? 8.518 -4.524 18.049 1.00 87.25 169 ASP A CA 1
ATOM 1312 C C . ASP A 1 169 ? 9.601 -5.386 17.373 1.00 87.25 169 ASP A C 1
ATOM 1314 O O . ASP A 1 169 ? 9.292 -6.386 16.716 1.00 87.25 169 ASP A O 1
ATOM 1318 N N . TYR A 1 170 ? 10.866 -4.964 17.462 1.00 71.94 170 TYR A N 1
ATOM 1319 C CA . TYR A 1 170 ? 12.013 -5.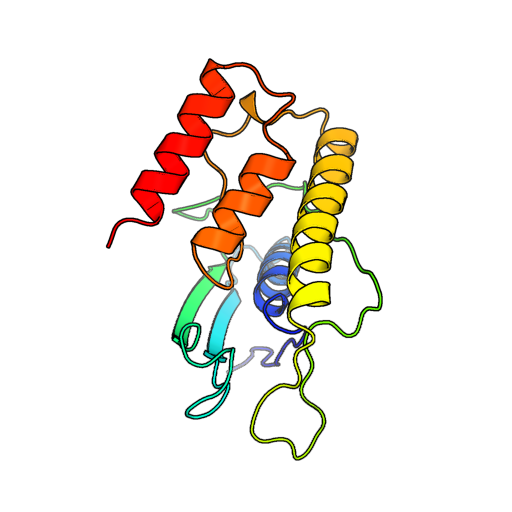613 16.812 1.00 71.94 170 TYR A CA 1
ATOM 1320 C C . TYR A 1 170 ? 13.295 -5.534 17.643 1.00 71.94 170 TYR A C 1
ATOM 1322 O O . TYR A 1 170 ? 13.532 -4.497 18.305 1.00 71.94 170 TYR A O 1
#

Foldseek 3Di:
DDDDDDAADDPQCRLVVVQVVQQVVCPPPQPDKDKGKDWDWQDADPPGPLHVLTDGDMDIDIGHPPDPPDDDDPQDDADDDDDPAWDDDPPRPHIDHPPVRVLVVVLVRLVVRVVVSCVVVVDDLVVDQEDDDDDSALVSVLVSLVSRCPPPDPVSNCRHNVVSVVVRDD